Protein AF-A0A4R4RK37-F1 (afdb_monomer)

Sequence (108 aa):
MGAGCVVGCRAAVGRGPGGAGGASVVEVAVRAGVSRQSVHTWIGWYLSEGIAGLADRSHRPKECPHQVTSVVEIAVAEMRREHPRWVRSGARRRRHPRRAPHHHTGRA

Radius of gyration: 22.1 Å; Cα contacts (8 Å, |Δi|>4): 27; chains: 1; bounding box: 46×34×63 Å

Foldseek 3Di:
DYDDDPPDPPPPDDDDPDDPDDDDLVRVCVVVVHDSVVSVQQVVQCVVPNPVSVDDDDPDDPDDPPDDDPVVVVVVVVVCVVPVVVCVPDVDDPDDPDPDDPPPPPDD

Organism: NCBI:txid2530374

Mean predicted aligned error: 13.94 Å

Nearest PDB structures (foldseek):
  8ea4-assembly1_W  TM=5.697E-01  e=1.894E-01  Scytonema hofmannii
  8rkv-assembly1_R  TM=6.398E-01  e=3.519E-01  Scytonema hofmannii
  8ea4-assembly1_X  TM=5.717E-01  e=2.494E-01  Scytonema hofmannii

InterPro domains:
  IPR009057 Homedomain-like superfamily [SSF46689] (21-92)
  IPR055247 Insertion element IS150 protein InsJ-like, helix-turn-helix domain [PF13518] (21-62)

Secondary structure (DSSP, 8-state):
----------------S--SS---HHHHHHHHTS-HHHHHHHHHHHHHHGGGGGS----S-S--TTPPPHHHHHHHHHHHHH-HHHHHHH----PPPPPPP-------

pLDDT: mean 73.48, std 21.42, range [26.47, 96.69]

Solvent-accessible surface area (backbone atoms only — not comparable to full-atom values): 7457 Å² total; per-residue (Å²): 142,78,91,78,80,94,71,76,85,78,69,84,73,81,87,76,88,86,84,80,100,69,82,51,66,62,58,51,13,61,76,69,74,47,53,57,68,54,50,54,50,50,50,55,29,33,76,74,52,36,76,68,45,71,52,95,70,81,87,65,75,93,74,58,99,83,62,74,55,69,70,56,52,49,54,54,50,51,55,48,66,80,36,58,66,58,50,75,76,67,60,73,79,82,76,74,76,78,77,74,82,81,77,78,78,76,87,126

Structure (mmCIF, N/CA/C/O backbone):
data_AF-A0A4R4RK37-F1
#
_entry.id   AF-A0A4R4RK37-F1
#
loop_
_atom_site.group_PDB
_atom_site.id
_atom_site.type_symbol
_atom_site.label_atom_id
_atom_site.label_alt_id
_atom_site.label_comp_id
_atom_site.label_asym_id
_atom_site.label_entity_id
_atom_site.label_seq_id
_atom_site.pdbx_PDB_ins_code
_atom_site.Cartn_x
_atom_site.Cartn_y
_atom_site.Cartn_z
_atom_site.occupancy
_atom_site.B_iso_or_equiv
_atom_site.auth_seq_id
_atom_site.auth_comp_id
_atom_site.auth_asym_id
_atom_site.auth_atom_id
_atom_site.pdbx_PDB_model_num
ATOM 1 N N . MET A 1 1 ? -7.365 -20.732 -1.930 1.00 32.75 1 MET A N 1
ATOM 2 C CA . MET A 1 1 ? -7.575 -20.633 -3.391 1.00 32.75 1 MET A CA 1
ATOM 3 C C . MET A 1 1 ? -7.187 -19.216 -3.791 1.00 32.75 1 MET A C 1
ATOM 5 O O . MET A 1 1 ? -7.880 -18.306 -3.386 1.00 32.75 1 MET A O 1
ATOM 9 N N . GLY A 1 2 ? -6.081 -18.882 -4.435 1.00 33.09 2 GLY A N 1
ATOM 10 C CA . GLY A 1 2 ? -4.940 -19.595 -4.992 1.00 33.09 2 GLY A CA 1
ATOM 11 C C . GLY A 1 2 ? -4.174 -18.555 -5.829 1.00 33.09 2 GLY A C 1
ATOM 12 O O . GLY A 1 2 ? -4.817 -17.825 -6.569 1.00 33.09 2 GLY A O 1
ATOM 13 N N . ALA A 1 3 ? -2.842 -18.518 -5.690 1.00 33.44 3 ALA A N 1
ATOM 14 C CA . ALA A 1 3 ? -1.855 -17.834 -6.545 1.00 33.44 3 ALA A CA 1
ATOM 15 C C . ALA A 1 3 ? -1.907 -16.278 -6.635 1.00 33.44 3 ALA A C 1
ATOM 17 O O . ALA A 1 3 ? -2.952 -15.657 -6.592 1.00 33.44 3 ALA A O 1
ATOM 18 N N . GLY A 1 4 ? -0.795 -15.551 -6.753 1.00 26.47 4 GLY A N 1
ATOM 19 C CA . GLY A 1 4 ? 0.503 -15.988 -7.236 1.00 26.47 4 GLY A CA 1
ATOM 20 C C . GLY A 1 4 ? 1.661 -15.103 -6.785 1.00 26.47 4 GLY A C 1
ATOM 21 O O . GLY A 1 4 ? 1.545 -13.900 -6.556 1.00 26.47 4 GLY A O 1
ATOM 22 N N . CYS A 1 5 ? 2.794 -15.789 -6.671 1.00 31.52 5 CYS A N 1
ATOM 23 C CA . CYS A 1 5 ? 4.147 -15.273 -6.701 1.00 31.52 5 CYS A CA 1
ATOM 24 C C . CYS A 1 5 ? 4.296 -14.055 -7.624 1.00 31.52 5 CYS A C 1
ATOM 26 O O . CYS A 1 5 ? 4.110 -14.169 -8.832 1.00 31.52 5 CYS A O 1
ATOM 28 N N . VAL A 1 6 ? 4.786 -12.936 -7.092 1.00 40.59 6 VAL A N 1
ATOM 29 C CA . VAL A 1 6 ? 5.472 -11.904 -7.892 1.00 40.59 6 VAL A CA 1
ATOM 30 C C . VAL A 1 6 ? 6.955 -12.275 -8.002 1.00 40.59 6 VAL A C 1
ATOM 32 O O . VAL A 1 6 ? 7.853 -11.518 -7.652 1.00 40.59 6 VAL A O 1
ATOM 35 N N . VAL A 1 7 ? 7.222 -13.499 -8.457 1.00 41.59 7 VAL A N 1
ATOM 36 C CA . VAL A 1 7 ? 8.545 -13.905 -8.932 1.00 41.59 7 VAL A CA 1
ATOM 37 C C . VAL A 1 7 ? 8.424 -14.093 -10.434 1.00 41.59 7 VAL A C 1
ATOM 39 O O . VAL A 1 7 ? 7.827 -15.049 -10.909 1.00 41.59 7 VAL A O 1
ATOM 42 N N . GLY A 1 8 ? 9.010 -13.151 -11.170 1.00 37.06 8 GLY A N 1
ATOM 43 C CA . GLY A 1 8 ? 9.566 -13.429 -12.487 1.00 37.06 8 GLY A CA 1
ATOM 44 C C . GLY A 1 8 ? 8.584 -13.561 -13.647 1.00 37.06 8 GLY A C 1
ATOM 45 O O . GLY A 1 8 ? 8.584 -14.581 -14.322 1.00 37.06 8 GLY A O 1
ATOM 46 N N . CYS A 1 9 ? 7.908 -12.476 -14.027 1.00 34.56 9 CYS A N 1
ATOM 47 C CA . CYS A 1 9 ? 7.712 -12.245 -15.459 1.00 34.56 9 CYS A CA 1
ATOM 48 C C . CYS A 1 9 ? 9.013 -11.661 -16.019 1.00 34.56 9 CYS A C 1
ATOM 50 O O . CYS A 1 9 ? 9.186 -10.447 -16.118 1.00 34.56 9 CYS A O 1
ATOM 52 N N . ARG A 1 10 ? 9.966 -12.538 -16.364 1.00 39.72 10 ARG A N 1
ATOM 53 C CA . ARG A 1 10 ? 11.005 -12.202 -17.343 1.00 39.72 10 ARG A CA 1
ATOM 54 C C . ARG A 1 10 ? 10.288 -12.013 -18.681 1.00 39.72 10 ARG A C 1
ATOM 56 O O . ARG A 1 10 ? 10.220 -12.930 -19.490 1.00 39.72 10 ARG A O 1
ATOM 63 N N . ALA A 1 11 ? 9.715 -10.832 -18.899 1.00 38.59 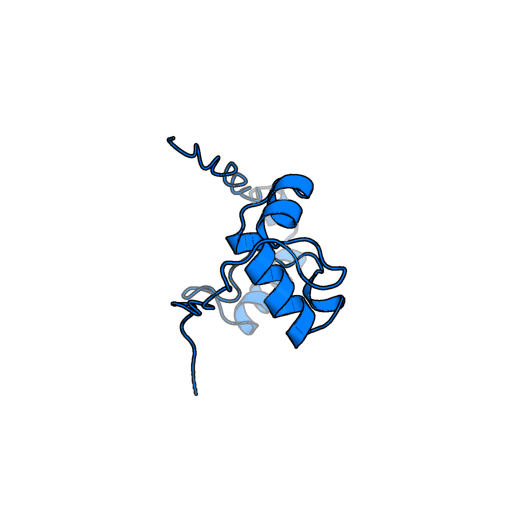11 ALA A N 1
ATOM 64 C CA . ALA A 1 11 ? 9.380 -10.414 -20.245 1.00 38.59 11 ALA A CA 1
ATOM 65 C C . ALA A 1 11 ? 10.706 -10.374 -21.010 1.00 38.59 11 ALA A C 1
ATOM 67 O O . ALA A 1 11 ? 11.627 -9.639 -20.647 1.00 38.59 11 ALA A O 1
ATOM 68 N N . ALA A 1 12 ? 10.838 -11.232 -22.014 1.00 38.06 12 ALA A N 1
ATOM 69 C CA . ALA A 1 12 ? 11.872 -11.105 -23.019 1.00 38.06 12 ALA A CA 1
ATOM 70 C C . ALA A 1 12 ? 11.567 -9.822 -23.802 1.00 38.06 12 ALA A C 1
ATOM 72 O O . ALA A 1 12 ? 10.810 -9.830 -24.767 1.00 38.06 12 ALA A O 1
ATOM 73 N N . VAL A 1 13 ? 12.070 -8.687 -23.321 1.00 48.12 13 VAL A N 1
ATOM 74 C CA . VAL A 1 13 ? 11.882 -7.406 -24.000 1.00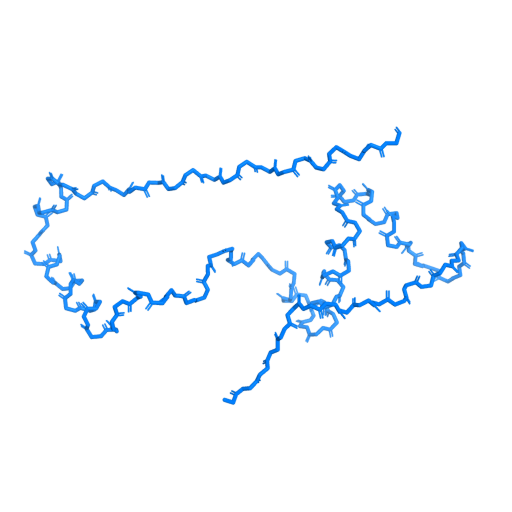 48.12 13 VAL A CA 1
ATOM 75 C C . VAL A 1 13 ? 12.910 -7.357 -25.114 1.00 48.12 13 VAL A C 1
ATOM 77 O O . VAL A 1 13 ? 14.117 -7.366 -24.861 1.00 48.12 13 VAL A O 1
ATOM 80 N N . GLY A 1 14 ? 12.397 -7.386 -26.342 1.00 38.31 14 GLY A N 1
ATOM 81 C CA . GLY A 1 14 ? 13.166 -7.401 -27.573 1.00 38.31 14 GLY A CA 1
ATOM 82 C C . GLY A 1 14 ? 14.264 -6.344 -27.589 1.00 38.31 14 GLY A C 1
ATOM 83 O O . GLY A 1 14 ? 14.060 -5.173 -27.268 1.00 38.31 14 GLY A O 1
ATOM 84 N N . ARG A 1 15 ? 15.453 -6.799 -27.971 1.00 48.00 15 ARG A N 1
ATOM 85 C CA . ARG A 1 15 ? 16.583 -5.968 -28.368 1.00 48.00 15 ARG A CA 1
ATOM 86 C C . ARG A 1 15 ? 16.317 -5.484 -29.794 1.00 48.00 15 ARG A C 1
ATOM 88 O O . ARG A 1 15 ? 16.200 -6.315 -30.686 1.00 48.00 15 ARG A O 1
ATOM 95 N N . GLY A 1 16 ? 16.279 -4.174 -30.011 1.00 41.62 16 GLY A N 1
ATOM 96 C CA . GLY A 1 16 ? 16.296 -3.603 -31.358 1.00 41.62 16 GLY A CA 1
ATOM 97 C C . GLY A 1 16 ? 16.161 -2.078 -31.350 1.00 41.62 16 GLY A C 1
ATOM 98 O O . GLY A 1 16 ? 15.213 -1.577 -30.746 1.00 41.62 16 GLY A O 1
ATOM 99 N N . PRO A 1 17 ? 17.085 -1.329 -31.977 1.00 53.72 17 PRO A N 1
ATOM 100 C CA . PRO A 1 17 ? 16.888 0.084 -32.251 1.00 53.72 17 PRO A CA 1
ATOM 101 C C . PRO A 1 17 ? 16.014 0.236 -33.507 1.00 53.72 17 PRO A C 1
ATOM 103 O O . PRO A 1 17 ? 16.371 -0.263 -34.569 1.00 53.72 17 PRO A O 1
ATOM 106 N N . GLY A 1 18 ? 14.892 0.947 -33.382 1.00 56.38 18 GLY A N 1
ATOM 107 C CA . GLY A 1 18 ? 14.129 1.488 -34.513 1.00 56.38 18 GLY A CA 1
ATOM 108 C C . GLY A 1 18 ? 13.062 0.570 -35.121 1.00 56.38 18 GLY A C 1
ATOM 109 O O . GLY A 1 18 ? 13.365 -0.446 -35.736 1.00 56.38 18 GLY A O 1
ATOM 110 N N . GLY A 1 19 ? 11.798 0.995 -35.021 1.00 49.81 19 GLY A N 1
ATOM 111 C CA . GLY A 1 19 ? 10.685 0.429 -35.788 1.00 49.81 19 GLY A CA 1
ATOM 112 C C . GLY A 1 19 ? 9.315 0.874 -35.271 1.00 49.81 19 GLY A C 1
ATOM 113 O O . GLY A 1 19 ? 8.850 0.353 -34.267 1.00 49.81 19 GLY A O 1
ATOM 114 N N . ALA A 1 20 ? 8.688 1.814 -35.991 1.00 46.22 20 ALA A N 1
ATOM 115 C CA . ALA A 1 20 ? 7.313 2.319 -35.842 1.00 46.22 20 ALA A CA 1
ATOM 116 C C . ALA A 1 20 ? 6.978 3.118 -34.558 1.00 46.22 20 ALA A C 1
ATOM 118 O O . ALA A 1 20 ? 6.411 2.602 -33.602 1.00 46.22 20 ALA A O 1
ATOM 119 N N . GLY A 1 21 ? 7.270 4.426 -34.576 1.00 56.25 21 GLY A N 1
ATOM 120 C CA . GLY A 1 21 ? 6.540 5.474 -33.832 1.00 56.25 21 GLY A CA 1
ATOM 121 C C . GLY A 1 21 ? 6.589 5.487 -32.296 1.00 56.25 21 GLY A C 1
ATOM 122 O O . GLY A 1 21 ? 6.105 6.445 -31.697 1.00 56.25 21 GLY A O 1
ATOM 123 N N . GLY A 1 22 ? 7.158 4.471 -31.648 1.00 69.00 22 GLY A N 1
ATOM 124 C CA . GLY A 1 22 ? 7.243 4.360 -30.190 1.00 69.00 22 GLY A CA 1
ATOM 125 C C . GLY A 1 22 ? 8.637 4.656 -29.637 1.00 69.00 22 GLY A C 1
ATOM 126 O O . GLY A 1 22 ? 9.644 4.297 -30.243 1.00 69.00 22 GLY A O 1
ATOM 127 N N . ALA A 1 23 ? 8.697 5.276 -28.454 1.00 81.62 23 ALA A N 1
ATOM 128 C CA . ALA A 1 23 ? 9.930 5.376 -27.674 1.00 81.62 23 ALA A CA 1
ATOM 129 C C . ALA A 1 23 ? 10.255 4.023 -27.020 1.00 81.62 23 ALA A C 1
ATOM 131 O O . ALA A 1 23 ? 9.363 3.323 -26.533 1.00 81.62 23 ALA A O 1
ATOM 132 N N . SER A 1 24 ? 11.535 3.665 -26.966 1.00 89.69 24 SER A N 1
ATOM 133 C CA . SER A 1 24 ? 11.982 2.465 -26.260 1.00 89.69 24 SER A CA 1
ATOM 134 C C . SER A 1 24 ? 11.757 2.593 -24.749 1.00 89.69 24 SER A C 1
ATOM 136 O O . SER A 1 24 ? 11.792 3.684 -24.174 1.00 89.69 24 SER A O 1
ATOM 138 N N . VAL A 1 25 ? 11.601 1.459 -24.057 1.00 87.25 25 VAL A N 1
ATOM 139 C CA . VAL A 1 25 ? 11.451 1.433 -22.587 1.00 87.25 25 VAL A CA 1
ATOM 140 C C . VAL A 1 25 ? 12.631 2.109 -21.878 1.00 87.25 25 VAL A C 1
ATOM 142 O O . VAL A 1 25 ? 12.460 2.701 -20.814 1.00 87.25 25 VAL A O 1
ATOM 145 N N . VAL A 1 26 ? 13.828 2.047 -22.470 1.00 89.12 26 VAL A N 1
ATOM 146 C CA . VAL A 1 26 ? 15.031 2.693 -21.933 1.00 89.12 26 VAL A CA 1
ATOM 147 C C . VAL A 1 26 ? 14.913 4.213 -22.014 1.00 89.12 26 VAL A C 1
ATOM 149 O O . VAL A 1 26 ? 15.128 4.887 -21.012 1.00 89.12 26 VAL A O 1
ATOM 152 N N . GLU A 1 27 ? 14.521 4.753 -23.168 1.00 88.75 27 GLU A N 1
ATOM 153 C CA . GLU A 1 27 ? 14.332 6.197 -23.351 1.00 88.75 27 GLU A CA 1
ATOM 154 C C . GLU A 1 27 ? 13.223 6.737 -22.447 1.00 88.75 27 GLU A C 1
ATOM 156 O O . GLU A 1 27 ? 13.376 7.799 -21.846 1.00 88.75 27 GLU A O 1
ATOM 161 N N . VAL A 1 28 ? 12.126 5.989 -22.299 1.00 90.62 28 VAL A N 1
ATOM 162 C CA . VAL A 1 28 ? 11.030 6.347 -21.388 1.00 90.62 28 VAL A CA 1
ATOM 163 C C . VAL A 1 28 ? 11.506 6.354 -19.935 1.00 90.62 28 VAL A C 1
ATOM 165 O O . VAL A 1 28 ? 11.217 7.302 -19.209 1.00 90.62 28 VAL A O 1
ATOM 168 N N . ALA A 1 29 ? 12.275 5.345 -19.515 1.00 89.62 29 ALA A N 1
ATOM 169 C CA . ALA A 1 29 ? 12.827 5.269 -18.164 1.00 89.62 29 ALA A CA 1
ATOM 170 C C . ALA A 1 29 ? 13.755 6.455 -17.853 1.00 89.62 29 ALA A C 1
ATOM 172 O O . ALA A 1 29 ? 13.611 7.085 -16.806 1.00 89.62 29 ALA A O 1
ATOM 173 N N . VAL A 1 30 ? 14.650 6.802 -18.787 1.00 90.25 30 VAL A N 1
ATOM 174 C CA . VAL A 1 30 ? 15.559 7.953 -18.656 1.00 90.25 30 VAL A CA 1
ATOM 175 C C . VAL A 1 30 ? 14.776 9.261 -18.572 1.00 90.25 30 VAL A C 1
ATOM 177 O O . VAL A 1 30 ? 14.989 10.037 -17.644 1.00 90.25 30 VAL A O 1
ATOM 180 N N . ARG A 1 31 ? 13.827 9.491 -19.488 1.00 90.38 31 ARG A N 1
ATOM 181 C CA . ARG A 1 31 ? 13.001 10.711 -19.508 1.00 90.38 31 ARG A CA 1
ATOM 182 C C . ARG A 1 31 ? 12.161 10.881 -18.244 1.00 90.38 31 ARG A C 1
ATOM 184 O O . ARG A 1 31 ? 11.960 12.005 -17.801 1.00 90.38 31 ARG A O 1
ATOM 191 N N . ALA A 1 32 ? 11.663 9.783 -17.682 1.00 86.69 32 ALA A N 1
ATOM 192 C CA . ALA A 1 32 ? 10.856 9.796 -16.466 1.00 86.69 32 ALA A CA 1
ATOM 193 C C . ALA A 1 32 ? 11.691 9.746 -15.169 1.00 86.69 32 ALA A C 1
ATOM 195 O O . ALA A 1 32 ? 11.122 9.867 -14.088 1.00 86.69 32 ALA A O 1
ATOM 196 N N . GLY A 1 33 ? 13.015 9.560 -15.247 1.00 91.12 33 GLY A N 1
ATOM 197 C CA . GLY A 1 33 ? 13.888 9.466 -14.071 1.00 91.12 33 GLY A CA 1
ATOM 198 C C . GLY A 1 33 ? 13.648 8.218 -13.212 1.00 91.12 33 GLY A C 1
ATOM 199 O O . GLY A 1 33 ? 13.886 8.240 -12.005 1.00 91.12 33 GLY A O 1
ATOM 200 N N . VAL A 1 34 ? 13.155 7.129 -13.809 1.00 89.94 34 VAL A N 1
ATOM 201 C CA . VAL A 1 34 ? 12.811 5.881 -13.108 1.00 89.94 34 VAL A CA 1
ATOM 202 C C . VAL A 1 34 ? 13.605 4.697 -13.645 1.00 89.94 34 VAL A C 1
ATOM 204 O O . VAL A 1 34 ? 14.211 4.740 -14.712 1.00 89.94 34 VAL A O 1
ATOM 207 N N . SER A 1 35 ? 13.589 3.587 -12.908 1.00 89.81 35 SER A N 1
ATOM 208 C CA . SER A 1 35 ? 14.200 2.348 -13.386 1.00 89.81 35 SER A CA 1
ATOM 209 C C . SER A 1 35 ? 13.400 1.744 -14.550 1.00 89.81 35 SER A C 1
ATOM 211 O O . SER A 1 35 ? 12.174 1.861 -14.614 1.00 89.81 35 SER A O 1
ATOM 213 N N . ARG A 1 36 ? 14.070 0.988 -15.431 1.00 88.12 36 ARG A N 1
ATOM 214 C CA . ARG A 1 36 ? 13.400 0.206 -16.493 1.00 88.12 36 ARG A CA 1
ATOM 215 C C . ARG A 1 36 ? 12.346 -0.761 -15.931 1.00 88.12 36 ARG A C 1
ATOM 217 O O . ARG A 1 36 ? 11.303 -0.961 -16.544 1.00 88.12 36 ARG A O 1
ATOM 224 N N . GLN A 1 37 ? 12.592 -1.332 -14.748 1.00 89.50 37 GLN A N 1
ATOM 225 C CA . GLN A 1 37 ? 11.652 -2.231 -14.064 1.00 89.50 37 GLN A CA 1
ATOM 226 C C . GLN A 1 37 ? 10.353 -1.515 -13.667 1.00 89.50 37 GLN A C 1
ATOM 228 O O . GLN A 1 37 ? 9.273 -2.098 -13.779 1.00 89.50 37 GLN A O 1
ATOM 233 N N . SER A 1 38 ? 10.440 -0.246 -13.259 1.00 90.75 38 SER A N 1
ATOM 234 C CA . SER A 1 38 ? 9.272 0.591 -12.963 1.00 90.75 38 SER A CA 1
ATOM 235 C C . SER A 1 38 ? 8.414 0.797 -14.211 1.00 90.75 38 SER A C 1
ATOM 237 O O . SER A 1 38 ? 7.206 0.591 -14.156 1.00 90.75 38 SER A O 1
ATOM 239 N N . VAL A 1 39 ? 9.039 1.101 -15.356 1.00 91.94 39 VAL A N 1
ATOM 240 C CA . VAL A 1 39 ? 8.317 1.286 -16.627 1.00 91.94 39 VAL A CA 1
ATOM 241 C C . VAL A 1 39 ? 7.616 -0.002 -17.063 1.00 91.94 39 VAL A C 1
ATOM 243 O O . VAL A 1 39 ? 6.448 0.039 -17.434 1.00 91.94 39 VAL A O 1
ATOM 246 N N . HIS A 1 40 ? 8.269 -1.162 -16.951 1.00 93.31 40 HIS A N 1
ATOM 247 C CA . HIS A 1 40 ? 7.616 -2.447 -17.230 1.00 93.31 40 HIS A CA 1
ATOM 248 C C . HIS A 1 40 ? 6.414 -2.720 -16.327 1.00 93.31 40 HIS A C 1
ATOM 250 O O . HIS A 1 40 ? 5.401 -3.238 -16.790 1.00 93.31 40 HIS A O 1
ATOM 256 N N . THR A 1 41 ? 6.519 -2.349 -15.053 1.00 92.19 41 THR A N 1
ATOM 257 C CA . THR A 1 41 ? 5.427 -2.498 -14.089 1.00 92.19 41 THR A CA 1
ATOM 258 C C . THR A 1 41 ? 4.236 -1.619 -14.479 1.00 92.19 41 THR A C 1
ATOM 260 O O . THR A 1 41 ? 3.109 -2.103 -14.525 1.00 92.19 41 THR A O 1
ATOM 263 N N . TRP A 1 42 ? 4.488 -0.358 -14.844 1.00 93.25 42 TRP A N 1
ATOM 264 C CA . TRP A 1 42 ? 3.457 0.565 -15.324 1.00 93.25 42 TRP A CA 1
ATOM 265 C C . TRP A 1 42 ? 2.803 0.103 -16.624 1.00 93.25 42 TRP A C 1
ATOM 267 O O . TRP A 1 42 ? 1.585 0.183 -16.735 1.00 93.25 42 TRP A O 1
ATOM 277 N N . ILE A 1 43 ? 3.578 -0.421 -17.582 1.00 93.75 43 ILE A N 1
ATOM 278 C CA . ILE A 1 43 ? 3.033 -0.999 -18.820 1.00 93.75 43 ILE A CA 1
ATOM 279 C C . ILE A 1 43 ? 2.106 -2.170 -18.488 1.00 93.75 43 ILE A C 1
ATOM 281 O O . ILE A 1 43 ? 0.997 -2.226 -19.009 1.00 93.75 43 ILE A O 1
ATOM 285 N N . GLY A 1 44 ? 2.524 -3.073 -17.596 1.00 94.12 44 GLY A N 1
ATOM 286 C CA . GLY A 1 44 ? 1.687 -4.190 -17.158 1.00 94.12 44 GLY A CA 1
ATOM 287 C C . GLY A 1 44 ? 0.348 -3.722 -16.584 1.00 94.12 44 GLY A C 1
ATOM 288 O O . GLY A 1 44 ? -0.695 -4.218 -16.996 1.00 94.12 44 GLY A O 1
ATOM 289 N N . TRP A 1 45 ? 0.373 -2.723 -15.699 1.00 94.19 45 TRP A N 1
ATOM 290 C CA . TRP A 1 45 ? -0.838 -2.147 -15.105 1.00 94.19 45 TRP A CA 1
ATOM 291 C C . TRP A 1 45 ? -1.711 -1.404 -16.109 1.00 94.19 45 TRP A C 1
ATOM 293 O O . TRP A 1 45 ? -2.931 -1.512 -16.054 1.00 94.19 45 TRP A O 1
ATOM 303 N N . TYR A 1 46 ? -1.104 -0.662 -17.031 1.00 93.25 46 TYR A N 1
ATOM 304 C CA . TYR A 1 46 ? -1.839 0.042 -18.071 1.00 93.25 46 TYR A CA 1
ATOM 305 C C . TYR A 1 46 ? -2.556 -0.932 -19.007 1.00 93.25 46 TYR A C 1
ATOM 307 O O . TYR A 1 46 ? -3.714 -0.721 -19.349 1.00 93.25 46 TYR A O 1
ATOM 315 N N . LEU A 1 47 ? -1.899 -2.028 -19.389 1.00 94.81 47 LEU A N 1
ATOM 316 C CA . LEU A 1 47 ? -2.516 -3.043 -20.239 1.00 94.81 47 LEU A CA 1
ATOM 317 C C . LEU A 1 47 ? -3.634 -3.812 -19.521 1.00 94.81 47 LEU A C 1
ATOM 319 O O . LEU A 1 47 ? -4.574 -4.244 -20.181 1.00 94.81 47 LEU A O 1
ATOM 323 N N . SER A 1 48 ? -3.558 -3.983 -18.196 1.00 95.00 48 SER A N 1
ATOM 324 C CA . SER A 1 48 ? -4.577 -4.713 -17.430 1.00 95.00 48 SER A CA 1
ATOM 325 C C . SER A 1 48 ? -5.745 -3.850 -16.948 1.00 95.00 48 SER A C 1
ATOM 327 O O . SER A 1 48 ? -6.881 -4.308 -16.933 1.00 95.00 48 SER A O 1
ATOM 329 N N . GLU A 1 49 ? -5.475 -2.622 -16.508 1.00 93.69 49 GLU A N 1
ATOM 330 C CA . GLU A 1 49 ? -6.425 -1.750 -15.797 1.00 93.69 49 GLU A CA 1
ATOM 331 C C . GLU A 1 49 ? -6.634 -0.403 -16.520 1.00 93.69 49 GLU A C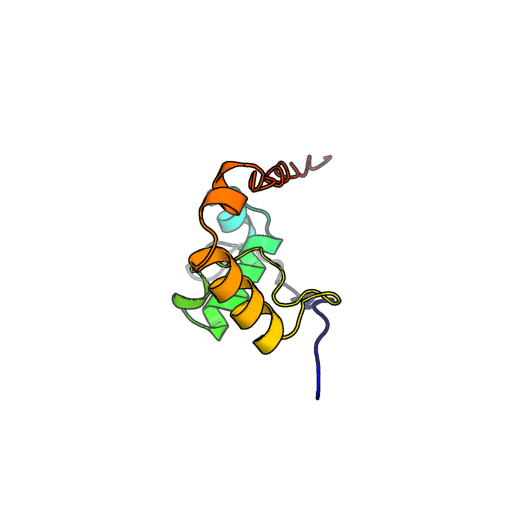 1
ATOM 333 O O . GLU A 1 49 ? -7.382 0.458 -16.053 1.00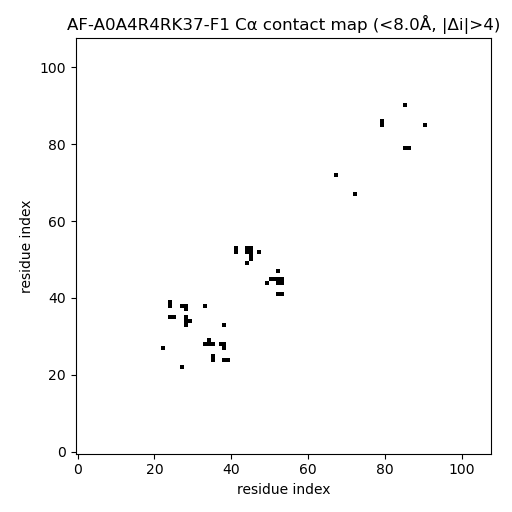 93.69 49 GLU A O 1
ATOM 338 N N . GLY A 1 50 ? -5.961 -0.179 -17.652 1.00 93.69 50 GLY A N 1
ATOM 339 C CA . GLY A 1 50 ? -5.983 1.094 -18.364 1.00 93.69 50 GLY A CA 1
ATOM 340 C C . GLY A 1 50 ? -5.333 2.222 -17.562 1.00 93.69 50 GLY A C 1
ATOM 341 O O . GLY A 1 50 ? -4.414 2.026 -16.765 1.00 93.69 50 GLY A O 1
ATOM 342 N N . ILE A 1 51 ? -5.841 3.441 -17.751 1.00 92.62 51 ILE A N 1
ATOM 343 C CA . ILE A 1 51 ? -5.353 4.635 -17.042 1.00 92.62 51 ILE A CA 1
ATOM 344 C C . ILE A 1 51 ? -5.520 4.493 -15.518 1.00 92.62 51 ILE A C 1
ATOM 346 O O . ILE A 1 51 ? -4.680 4.987 -14.768 1.00 92.62 51 ILE A O 1
ATOM 350 N N . ALA A 1 52 ? -6.542 3.767 -15.046 1.00 90.75 52 ALA A N 1
ATOM 351 C CA . ALA A 1 52 ? -6.763 3.537 -13.617 1.00 90.75 52 ALA A CA 1
ATOM 352 C C . ALA A 1 52 ? -5.594 2.787 -12.953 1.00 90.75 52 ALA A C 1
ATOM 354 O O . ALA A 1 52 ? -5.267 3.055 -11.797 1.00 90.75 52 ALA A O 1
ATOM 355 N N . GLY A 1 53 ? -4.898 1.927 -13.703 1.00 88.75 53 GLY A N 1
ATOM 356 C CA . GLY A 1 53 ? -3.731 1.194 -13.216 1.00 88.75 53 GLY A CA 1
ATOM 357 C C . GLY A 1 53 ? -2.537 2.083 -12.847 1.00 88.75 53 GLY A C 1
ATOM 358 O O . GLY A 1 53 ? -1.685 1.649 -12.071 1.00 88.75 53 GLY A O 1
ATOM 359 N N . LEU A 1 54 ? -2.481 3.316 -13.361 1.00 90.12 54 LEU A N 1
ATOM 360 C CA . LEU A 1 54 ? -1.411 4.291 -13.112 1.00 90.12 54 LEU A CA 1
ATOM 361 C C . LEU A 1 54 ? -1.696 5.230 -11.930 1.00 90.12 54 LEU A C 1
ATOM 363 O O . LEU A 1 54 ? -0.843 6.050 -11.594 1.00 90.12 54 LEU A O 1
ATOM 367 N N . ALA A 1 55 ? -2.872 5.136 -11.303 1.00 90.44 55 ALA A N 1
ATOM 368 C CA . ALA A 1 55 ? -3.188 5.926 -10.118 1.00 90.44 55 ALA A CA 1
ATOM 369 C C . ALA A 1 55 ? -2.239 5.600 -8.949 1.00 90.44 55 ALA A C 1
ATOM 371 O O . ALA A 1 55 ? -1.721 4.484 -8.849 1.00 90.44 55 ALA A O 1
ATOM 372 N N . ASP A 1 56 ? -2.030 6.568 -8.047 1.00 86.12 56 ASP A N 1
ATOM 373 C CA . ASP A 1 56 ? -1.206 6.362 -6.851 1.00 86.12 56 ASP A CA 1
ATOM 374 C C . ASP A 1 56 ? -1.779 5.224 -5.998 1.00 86.12 56 ASP A C 1
ATOM 376 O O . ASP A 1 56 ? -2.958 5.217 -5.631 1.00 86.12 56 ASP A O 1
ATOM 380 N N . ARG A 1 57 ? -0.934 4.237 -5.697 1.00 81.38 57 ARG A N 1
ATOM 381 C CA . ARG A 1 57 ? -1.321 3.045 -4.942 1.00 81.38 57 ARG A CA 1
ATOM 382 C C . ARG A 1 57 ? -0.754 3.140 -3.543 1.00 81.38 57 ARG A C 1
ATOM 384 O O . ARG A 1 57 ? 0.392 3.530 -3.329 1.00 81.38 57 ARG A O 1
ATOM 391 N N . SER A 1 58 ? -1.532 2.683 -2.568 1.00 79.56 58 SER A N 1
ATOM 392 C CA . SER A 1 58 ? -1.014 2.580 -1.212 1.00 79.56 58 SER A CA 1
ATOM 393 C C . SER A 1 58 ? 0.163 1.603 -1.166 1.00 79.56 58 SER A C 1
ATOM 395 O O . SER A 1 58 ? 0.023 0.426 -1.484 1.00 79.56 58 SER A O 1
ATOM 397 N N . HIS A 1 59 ? 1.311 2.079 -0.688 1.00 77.62 59 HIS A N 1
ATOM 398 C CA . HIS A 1 59 ? 2.454 1.231 -0.340 1.00 77.62 59 HIS A CA 1
ATOM 399 C C . HIS A 1 59 ? 2.234 0.429 0.954 1.00 77.62 59 HIS A C 1
ATOM 401 O O . HIS A 1 59 ? 3.114 -0.319 1.383 1.00 77.62 59 HIS A O 1
ATOM 407 N N . ARG A 1 60 ? 1.088 0.610 1.624 1.00 77.31 60 ARG A N 1
ATOM 408 C CA . ARG A 1 60 ? 0.764 -0.117 2.848 1.00 77.31 60 ARG A CA 1
ATOM 409 C C . ARG A 1 60 ? 0.505 -1.596 2.515 1.00 77.31 60 ARG A C 1
ATOM 411 O O . ARG A 1 60 ? -0.210 -1.872 1.553 1.00 77.31 60 ARG A O 1
ATOM 418 N N . PRO A 1 61 ? 1.021 -2.543 3.321 1.00 81.69 61 PRO A N 1
ATOM 419 C CA . PRO A 1 61 ? 0.639 -3.947 3.212 1.00 81.69 61 PRO A CA 1
ATOM 420 C C . PRO A 1 61 ? -0.883 -4.102 3.259 1.00 81.69 61 PRO A C 1
ATOM 422 O O . PRO A 1 61 ? -1.539 -3.448 4.075 1.00 81.69 61 PRO A O 1
ATOM 425 N N . LYS A 1 62 ? -1.430 -4.959 2.389 1.00 81.88 62 LYS A N 1
ATOM 426 C CA . LYS A 1 62 ? -2.874 -5.237 2.351 1.00 81.88 62 LYS A CA 1
ATOM 427 C C . LYS A 1 62 ? -3.352 -5.910 3.637 1.00 81.88 62 LYS A C 1
ATOM 429 O O . LYS A 1 62 ? -4.434 -5.597 4.112 1.00 81.88 62 LYS A O 1
ATOM 434 N N . GLU A 1 63 ? -2.522 -6.780 4.206 1.00 80.56 63 GLU A N 1
ATOM 435 C CA . GLU A 1 63 ? -2.836 -7.561 5.400 1.00 80.56 63 GLU A CA 1
ATOM 436 C C . GLU A 1 63 ? -1.612 -7.639 6.319 1.00 80.56 63 GLU A C 1
ATOM 438 O O . GLU A 1 63 ? -0.465 -7.643 5.859 1.00 80.56 63 GLU A O 1
ATOM 443 N N . CYS A 1 64 ? -1.860 -7.700 7.627 1.00 83.19 64 CYS A N 1
ATOM 444 C CA . CYS A 1 64 ? -0.843 -7.941 8.645 1.00 83.19 64 CYS A CA 1
ATOM 445 C C . CYS A 1 64 ? -1.213 -9.225 9.408 1.00 83.19 64 CYS A C 1
ATOM 447 O O . CYS A 1 64 ? -2.334 -9.296 9.906 1.00 83.19 64 CYS A O 1
ATOM 449 N N . PRO A 1 65 ? -0.298 -10.197 9.597 1.00 88.44 65 PRO A N 1
ATOM 450 C CA . PRO A 1 65 ? -0.614 -11.466 10.274 1.00 88.44 65 PRO A CA 1
ATOM 451 C C . PRO A 1 65 ? -1.172 -11.321 11.696 1.00 88.44 65 PRO A C 1
ATOM 453 O O . PRO A 1 65 ? -1.901 -12.180 12.172 1.00 88.44 65 PRO A O 1
ATOM 456 N N . HIS A 1 66 ? -0.833 -10.223 12.370 1.00 87.75 66 HIS A N 1
ATOM 457 C CA . HIS A 1 66 ? -1.272 -9.915 13.733 1.00 87.75 66 HIS A CA 1
ATOM 458 C C . HIS A 1 66 ? -2.363 -8.836 13.762 1.00 87.75 66 HIS A C 1
ATOM 460 O O . HIS A 1 66 ? -2.529 -8.149 14.770 1.00 87.75 66 HIS A O 1
ATOM 466 N N . GLN A 1 67 ? -3.049 -8.603 12.639 1.00 88.38 67 GLN A N 1
ATOM 467 C CA . GLN A 1 67 ? -4.179 -7.688 12.619 1.00 88.38 67 GLN A CA 1
ATOM 468 C C . GLN A 1 67 ? -5.318 -8.279 13.453 1.00 88.38 67 GLN A C 1
ATOM 470 O O . GLN A 1 67 ? -5.664 -9.450 13.322 1.00 88.38 67 GLN A O 1
ATOM 475 N N . VAL A 1 68 ? -5.871 -7.462 14.345 1.00 91.50 68 VAL A N 1
ATOM 476 C CA . VAL A 1 68 ? -7.028 -7.839 15.159 1.00 91.50 68 VAL A CA 1
ATOM 477 C C . VAL A 1 68 ? -8.278 -7.952 14.284 1.00 91.50 68 VAL A C 1
ATOM 479 O O . VAL A 1 68 ? -8.355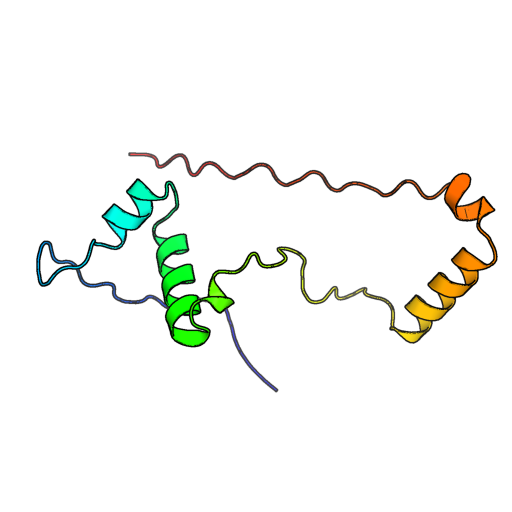 -7.367 13.206 1.00 91.50 68 VAL A O 1
ATOM 482 N N . THR A 1 69 ? -9.268 -8.717 14.738 1.00 93.38 69 THR A N 1
ATOM 483 C CA . THR A 1 69 ? -10.519 -8.886 13.991 1.00 93.38 69 THR A CA 1
ATOM 484 C C . THR A 1 69 ? -11.290 -7.568 13.903 1.00 93.38 69 THR A C 1
ATOM 486 O O . THR A 1 69 ? -11.192 -6.718 14.790 1.00 93.38 69 THR A O 1
ATOM 489 N N . SER A 1 70 ? -12.114 -7.412 12.863 1.00 92.12 70 SER A N 1
ATOM 490 C CA . SER A 1 70 ? -12.929 -6.204 12.656 1.00 92.12 70 SER A CA 1
ATOM 491 C C . SER A 1 70 ? -13.825 -5.878 13.854 1.00 92.12 70 SER A C 1
ATOM 493 O O . SER A 1 70 ? -13.962 -4.718 14.226 1.00 92.12 70 SER A O 1
ATOM 495 N N . VAL A 1 71 ? -14.382 -6.898 14.511 1.00 96.62 71 VAL A N 1
ATOM 496 C CA . VAL A 1 71 ? -15.209 -6.738 15.718 1.00 96.62 71 VAL A CA 1
ATOM 497 C C . VAL A 1 71 ? -14.413 -6.082 16.849 1.00 96.62 71 VAL A C 1
ATOM 499 O O . VAL A 1 71 ? -14.900 -5.157 17.497 1.00 96.62 71 VAL A O 1
ATOM 502 N N . VAL A 1 72 ? -13.165 -6.511 17.056 1.00 95.31 72 VAL A N 1
ATOM 503 C CA . VAL A 1 72 ? -12.277 -5.921 18.067 1.00 95.31 72 VAL A CA 1
ATOM 504 C C . VAL A 1 72 ? -11.849 -4.510 17.658 1.00 95.31 72 VAL A C 1
ATOM 506 O O . VAL A 1 72 ? -11.816 -3.620 18.505 1.00 95.31 72 VAL A O 1
ATOM 509 N N . GLU A 1 73 ? -11.565 -4.269 16.373 1.00 94.62 73 GLU A N 1
ATOM 510 C CA . GLU A 1 73 ? -11.261 -2.922 15.868 1.00 94.62 73 GLU A CA 1
ATOM 511 C C . GLU A 1 73 ? -12.408 -1.938 16.145 1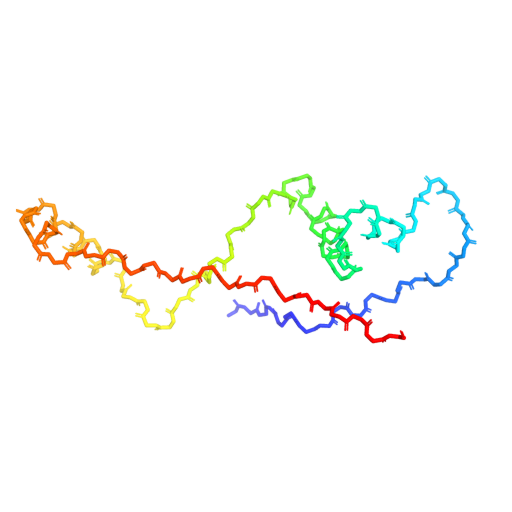.00 94.62 73 GLU A C 1
ATOM 513 O O . GLU A 1 73 ? -12.155 -0.832 16.630 1.00 94.62 73 GLU A O 1
ATOM 518 N N . ILE A 1 74 ? -13.656 -2.352 15.895 1.00 96.69 74 ILE A N 1
ATOM 519 C CA . ILE A 1 74 ? -14.863 -1.555 16.159 1.00 96.69 74 ILE A CA 1
ATOM 520 C C . ILE A 1 74 ? -15.011 -1.292 17.661 1.00 96.69 74 ILE A C 1
ATOM 522 O O . ILE A 1 74 ? -15.139 -0.137 18.060 1.00 96.69 74 ILE A O 1
ATOM 526 N N . ALA A 1 75 ? -14.910 -2.325 18.504 1.00 95.94 75 ALA A N 1
ATOM 527 C CA . ALA A 1 75 ? -15.034 -2.175 19.956 1.00 95.94 75 ALA A CA 1
ATOM 528 C C . ALA A 1 75 ? -13.992 -1.196 20.531 1.00 95.94 75 ALA A C 1
ATOM 530 O O . ALA A 1 75 ? -14.316 -0.317 21.330 1.00 95.94 75 ALA A O 1
ATOM 531 N N . VAL A 1 76 ? -12.737 -1.285 20.076 1.00 91.50 76 VAL A N 1
ATOM 532 C CA . VAL A 1 76 ? -11.673 -0.353 20.480 1.00 91.50 76 VAL A CA 1
ATOM 533 C C . VAL A 1 76 ? -11.940 1.065 19.965 1.00 91.50 76 VAL A C 1
ATOM 535 O O . VAL A 1 76 ? -11.596 2.037 20.645 1.00 91.50 76 VAL A O 1
ATOM 538 N N . ALA A 1 77 ? -12.519 1.212 18.770 1.00 91.56 77 ALA A N 1
ATOM 539 C CA . ALA A 1 77 ? -12.866 2.513 18.211 1.00 91.56 77 ALA A CA 1
ATOM 540 C C . ALA A 1 77 ? -13.973 3.208 19.018 1.00 91.56 77 ALA A C 1
ATOM 542 O O . ALA A 1 77 ? -13.799 4.379 19.358 1.00 91.56 77 ALA A O 1
ATOM 543 N N . GLU A 1 78 ? -15.046 2.498 19.377 1.00 94.25 78 GLU A N 1
ATOM 544 C CA . GLU A 1 78 ? -16.125 3.052 20.209 1.00 94.25 78 GLU A CA 1
ATOM 545 C C . GLU A 1 78 ? -15.620 3.404 21.615 1.00 94.25 78 GLU A C 1
ATOM 547 O O . GLU A 1 78 ? -15.765 4.547 22.050 1.00 94.25 78 GLU A O 1
ATOM 552 N N . MET A 1 79 ? -14.858 2.512 22.259 1.00 91.69 79 MET A N 1
ATOM 553 C CA . MET A 1 79 ? -14.227 2.786 23.559 1.00 91.69 79 MET A CA 1
ATOM 554 C C . MET A 1 79 ? -13.364 4.065 23.533 1.00 91.69 79 MET A C 1
ATOM 556 O O . MET A 1 79 ? -13.334 4.846 24.485 1.00 91.69 79 MET A O 1
ATOM 560 N N . ARG A 1 80 ? -12.645 4.326 22.431 1.00 90.12 80 ARG A N 1
ATOM 561 C CA . ARG A 1 80 ? -11.850 5.559 22.280 1.00 90.12 80 ARG A CA 1
ATOM 562 C C . ARG A 1 80 ? -12.708 6.809 22.089 1.00 90.12 80 ARG A C 1
ATOM 564 O O . ARG A 1 80 ? -12.270 7.880 22.510 1.00 90.12 80 ARG A O 1
ATOM 571 N N . ARG A 1 81 ? -13.878 6.694 21.451 1.00 88.56 81 ARG A N 1
ATOM 572 C CA . ARG A 1 81 ? -14.832 7.805 21.292 1.00 88.56 81 ARG A CA 1
ATOM 573 C C . ARG A 1 81 ? -15.460 8.184 22.630 1.00 88.56 81 ARG A C 1
ATOM 575 O O . ARG A 1 81 ? -15.556 9.370 22.925 1.00 88.56 81 ARG A O 1
ATOM 582 N N . GLU A 1 82 ? -15.790 7.196 23.456 1.00 92.75 82 GLU A N 1
ATOM 583 C CA . GLU A 1 82 ? -16.344 7.385 24.806 1.00 92.75 82 GLU A CA 1
ATOM 584 C C . GLU A 1 82 ? -15.311 7.931 25.807 1.00 92.75 82 GLU A C 1
ATOM 586 O O . GLU A 1 82 ? -15.659 8.598 26.786 1.00 92.75 82 GLU A O 1
ATOM 591 N N . HIS A 1 83 ? -14.013 7.727 25.542 1.00 88.94 83 HIS A N 1
ATOM 592 C CA . HIS A 1 83 ? -12.929 8.188 26.414 1.00 88.94 83 HIS A CA 1
ATOM 593 C C . HIS A 1 83 ? -11.903 9.119 25.728 1.00 88.94 83 HIS A C 1
ATOM 595 O O . HIS A 1 83 ? -10.705 8.804 25.684 1.00 88.94 83 HIS A O 1
ATOM 601 N N . PRO A 1 84 ? -12.292 10.340 25.295 1.00 82.44 84 PRO A N 1
ATOM 602 C CA . PRO A 1 84 ? -11.404 11.266 24.574 1.00 82.44 84 PRO A CA 1
ATOM 603 C C . PRO A 1 84 ? -10.125 11.656 25.334 1.00 82.44 84 PRO A C 1
ATOM 605 O O . PRO A 1 84 ? -9.085 11.942 24.731 1.00 82.44 84 PRO A O 1
ATOM 608 N N . ARG A 1 85 ? -10.171 11.650 26.675 1.00 84.00 85 ARG A N 1
ATOM 609 C CA . ARG A 1 85 ? -9.020 11.969 27.539 1.00 84.00 85 ARG A CA 1
ATOM 610 C C . ARG A 1 85 ? -7.848 10.999 27.357 1.00 84.00 85 ARG A C 1
ATOM 612 O O . ARG A 1 85 ? -6.701 11.422 27.438 1.00 84.00 85 ARG A O 1
ATOM 619 N N . TRP A 1 86 ? -8.108 9.729 27.040 1.00 81.50 86 TRP A N 1
ATOM 620 C CA . TRP A 1 86 ? -7.054 8.727 26.830 1.00 81.50 86 TRP A CA 1
ATOM 621 C C . TRP A 1 86 ? -6.238 8.996 25.566 1.00 81.50 86 TRP A C 1
ATOM 623 O O . TRP A 1 86 ? -5.030 8.761 25.532 1.00 81.50 86 TRP A O 1
ATOM 633 N N . VAL A 1 87 ? -6.877 9.556 24.538 1.00 74.25 87 VAL A N 1
ATOM 634 C CA . VAL A 1 87 ? -6.193 9.950 23.304 1.00 74.25 87 VAL A CA 1
ATOM 635 C C . VAL A 1 87 ? -5.288 11.158 23.565 1.00 74.25 87 VAL A C 1
ATOM 637 O O . VAL A 1 87 ? -4.136 11.165 23.131 1.00 74.25 87 VAL A O 1
ATOM 640 N N . ARG A 1 88 ? -5.765 12.141 24.343 1.00 68.25 88 ARG A N 1
ATOM 641 C CA . ARG A 1 88 ? -5.005 13.355 24.691 1.00 68.25 88 ARG A CA 1
ATOM 642 C C . ARG A 1 88 ? -3.791 13.066 25.580 1.00 68.25 88 ARG A C 1
ATOM 644 O O . ARG A 1 88 ? -2.740 13.663 25.373 1.00 68.25 88 ARG A O 1
ATOM 651 N N . SER A 1 89 ? -3.928 12.151 26.537 1.00 65.75 89 SER A N 1
ATOM 652 C CA . SER A 1 89 ? -2.894 11.883 27.544 1.00 65.75 89 SER A CA 1
ATOM 653 C C . SER A 1 89 ? -1.827 10.866 27.117 1.00 65.75 89 SER A C 1
ATOM 655 O O . SER A 1 89 ? -0.825 10.740 27.813 1.00 65.75 89 SER A O 1
ATOM 657 N N . GLY A 1 90 ? -1.985 10.150 25.994 1.00 60.97 90 GLY A N 1
ATOM 658 C CA . GLY A 1 90 ? -1.023 9.093 25.641 1.00 60.97 90 GLY A CA 1
ATOM 659 C C . GLY A 1 90 ? -0.970 8.616 24.188 1.00 60.97 90 GLY A C 1
ATOM 660 O O . GLY A 1 90 ? -0.033 7.903 23.828 1.00 60.97 90 GLY A O 1
ATOM 661 N N . ALA A 1 91 ? -1.893 9.007 23.306 1.00 63.78 91 ALA A N 1
ATOM 662 C CA . ALA A 1 91 ? -1.911 8.491 21.936 1.00 63.78 91 ALA A CA 1
ATOM 663 C C . ALA A 1 91 ? -1.052 9.341 20.982 1.00 63.78 91 ALA A C 1
ATOM 665 O O . ALA A 1 91 ? -1.553 9.964 20.045 1.00 63.78 91 ALA A O 1
ATOM 666 N N . ARG A 1 92 ? 0.274 9.353 21.169 1.00 64.56 92 ARG A N 1
ATOM 667 C CA . ARG A 1 92 ? 1.163 9.854 20.108 1.00 64.56 92 ARG A CA 1
ATOM 668 C C . ARG A 1 92 ? 1.157 8.856 18.956 1.00 64.56 92 ARG A C 1
ATOM 670 O O . ARG A 1 92 ? 1.58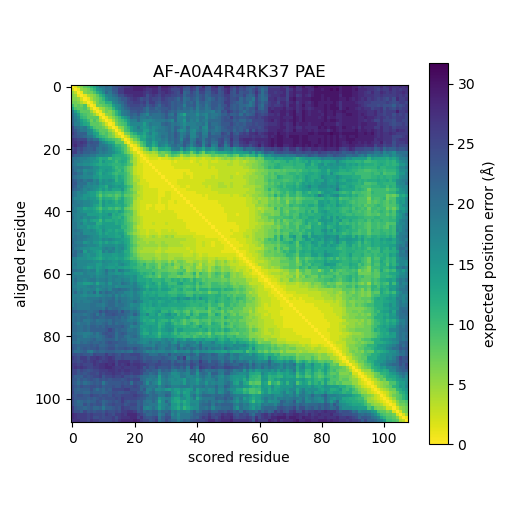0 7.710 19.104 1.00 64.56 92 ARG A O 1
ATOM 677 N N . ARG A 1 93 ? 0.706 9.297 17.780 1.00 66.12 93 ARG A N 1
ATOM 678 C CA . ARG A 1 93 ? 0.832 8.518 16.545 1.00 66.12 93 ARG A CA 1
ATOM 679 C C . ARG A 1 93 ? 2.326 8.306 16.287 1.00 66.12 93 ARG A C 1
ATOM 681 O O . ARG A 1 93 ? 3.028 9.259 15.953 1.00 66.12 93 ARG A O 1
ATOM 688 N N . ARG A 1 94 ? 2.827 7.078 16.456 1.00 67.75 94 ARG A N 1
ATOM 689 C CA . ARG A 1 94 ? 4.194 6.728 16.048 1.00 67.75 94 ARG A CA 1
ATOM 690 C C . ARG A 1 94 ? 4.272 6.913 14.533 1.00 67.75 94 ARG A C 1
ATOM 692 O O . ARG A 1 94 ? 3.714 6.119 13.779 1.00 67.75 94 ARG A O 1
ATOM 699 N N . ARG A 1 95 ? 4.889 8.004 14.078 1.00 68.75 95 ARG A N 1
ATOM 700 C CA . ARG A 1 95 ? 5.219 8.176 12.662 1.00 68.75 95 ARG A CA 1
ATOM 701 C C . ARG A 1 95 ? 6.341 7.198 12.356 1.00 68.75 95 ARG A C 1
ATOM 703 O O . ARG A 1 95 ? 7.416 7.302 12.937 1.00 68.75 95 ARG A O 1
ATOM 710 N N . HIS A 1 96 ? 6.082 6.244 11.469 1.00 70.06 96 HIS A N 1
ATOM 711 C CA . HIS A 1 96 ? 7.180 5.501 10.873 1.00 70.06 96 HIS A CA 1
ATOM 712 C C . HIS A 1 96 ? 7.927 6.468 9.947 1.00 70.06 96 HIS A C 1
ATOM 714 O O . HIS A 1 96 ? 7.264 7.187 9.185 1.00 70.06 96 HIS A O 1
ATOM 720 N N . PRO A 1 97 ? 9.263 6.549 10.021 1.00 69.50 97 PRO A N 1
ATOM 721 C CA . PRO A 1 97 ? 10.008 7.336 9.057 1.00 69.50 97 PRO A CA 1
ATOM 722 C C . PRO A 1 97 ? 9.687 6.807 7.657 1.00 69.50 97 PRO A C 1
ATOM 724 O O . PRO A 1 97 ? 9.626 5.595 7.435 1.00 69.50 97 PRO A O 1
ATOM 727 N N . ARG A 1 98 ? 9.440 7.716 6.707 1.00 66.25 98 ARG A N 1
ATOM 728 C CA . ARG A 1 98 ? 9.419 7.333 5.294 1.00 66.25 98 ARG A CA 1
ATOM 729 C C . ARG A 1 98 ? 10.777 6.696 5.012 1.00 66.25 98 ARG A C 1
ATOM 731 O O . ARG A 1 98 ? 11.795 7.334 5.274 1.00 66.25 98 ARG A O 1
ATOM 738 N N . ARG A 1 99 ? 10.798 5.439 4.548 1.00 61.12 99 ARG A N 1
ATOM 739 C CA . ARG A 1 99 ? 12.043 4.820 4.076 1.00 61.12 99 ARG A CA 1
ATOM 740 C C . ARG A 1 99 ? 12.650 5.774 3.054 1.00 61.12 99 ARG A C 1
ATOM 742 O O . ARG A 1 99 ? 11.964 6.155 2.106 1.00 61.12 99 ARG A O 1
ATOM 749 N N . ALA A 1 100 ? 13.891 6.192 3.288 1.00 49.06 100 ALA A N 1
ATOM 750 C CA . ALA A 1 100 ? 14.617 6.991 2.319 1.00 49.06 100 ALA A CA 1
ATOM 751 C C . ALA A 1 100 ? 14.666 6.222 0.987 1.00 49.06 100 ALA A C 1
ATOM 753 O O . ALA A 1 100 ? 14.815 4.993 1.011 1.00 49.06 100 ALA A O 1
ATOM 754 N N . PRO A 1 101 ? 14.503 6.906 -0.157 1.00 54.47 101 PRO A N 1
ATOM 755 C CA . PRO A 1 101 ? 14.621 6.257 -1.449 1.00 54.47 101 PRO A CA 1
ATOM 756 C C . PRO A 1 101 ? 15.997 5.603 -1.562 1.00 54.47 101 PRO A C 1
ATOM 758 O O . PRO A 1 101 ? 17.030 6.201 -1.265 1.00 54.47 101 PRO A O 1
ATOM 761 N N . HIS A 1 102 ? 16.002 4.343 -1.981 1.00 52.25 102 HIS A N 1
ATOM 762 C CA . HIS A 1 102 ? 17.226 3.642 -2.323 1.00 52.25 102 HIS A CA 1
ATOM 763 C C . HIS A 1 102 ? 17.712 4.225 -3.655 1.00 52.25 102 HIS A C 1
ATOM 765 O O . HIS A 1 102 ? 17.156 3.914 -4.711 1.00 52.25 102 HIS A O 1
ATOM 771 N N . HIS A 1 103 ? 18.714 5.102 -3.623 1.00 50.88 103 HIS A N 1
ATOM 772 C CA . HIS A 1 103 ? 19.444 5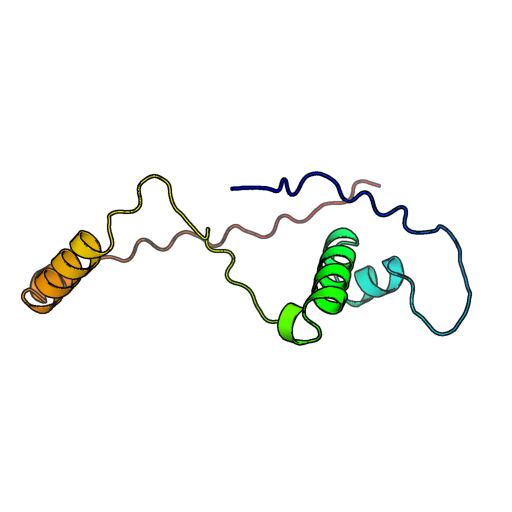.443 -4.837 1.00 50.88 103 HIS A CA 1
ATOM 773 C C . HIS A 1 103 ? 20.175 4.176 -5.276 1.00 50.88 103 HIS A C 1
ATOM 775 O O . HIS A 1 103 ? 21.092 3.710 -4.602 1.00 50.88 103 HIS A O 1
ATOM 781 N N . HIS A 1 104 ? 19.736 3.577 -6.379 1.00 49.19 104 HIS A N 1
ATOM 782 C CA . HIS A 1 104 ? 20.525 2.573 -7.068 1.00 49.19 104 HIS A CA 1
ATOM 783 C C . HIS A 1 104 ? 21.710 3.326 -7.673 1.00 49.19 104 HIS A C 1
ATOM 785 O O . HIS A 1 104 ? 21.615 3.883 -8.763 1.00 49.19 104 HIS A O 1
ATOM 791 N N . THR A 1 105 ? 22.818 3.423 -6.941 1.00 45.84 105 THR A N 1
ATOM 792 C CA . THR A 1 105 ? 24.079 3.831 -7.548 1.00 45.84 105 THR A CA 1
ATOM 793 C C . THR A 1 105 ? 24.473 2.699 -8.488 1.00 45.84 105 THR A C 1
ATOM 795 O O . THR A 1 105 ? 25.025 1.672 -8.096 1.00 45.84 105 THR A O 1
ATOM 798 N N . GLY A 1 106 ? 24.056 2.835 -9.746 1.00 36.59 106 GLY A N 1
ATOM 799 C CA . GLY A 1 106 ? 24.524 1.992 -10.827 1.00 36.59 106 GLY A CA 1
ATOM 800 C C . GLY A 1 106 ? 26.030 2.161 -10.914 1.00 36.59 106 GLY A C 1
ATOM 801 O O . GLY A 1 106 ? 26.515 3.182 -11.383 1.00 36.59 106 GLY A O 1
ATOM 802 N N . ARG A 1 107 ? 26.754 1.166 -10.408 1.00 35.75 107 ARG A N 1
ATOM 803 C CA . ARG A 1 107 ? 28.160 0.950 -10.710 1.00 35.75 107 ARG A CA 1
ATOM 804 C C . ARG A 1 107 ? 28.263 0.641 -12.205 1.00 35.75 107 ARG A C 1
ATOM 806 O O . ARG A 1 107 ? 27.792 -0.411 -12.637 1.00 35.75 107 ARG A O 1
ATOM 813 N N . ALA A 1 108 ? 28.866 1.556 -12.950 1.00 32.84 108 ALA A N 1
ATOM 814 C CA . ALA A 1 108 ? 29.567 1.314 -14.202 1.00 32.84 108 ALA A CA 1
ATOM 815 C C . ALA A 1 108 ? 30.787 2.234 -14.198 1.00 32.84 108 ALA A C 1
ATOM 817 O O . ALA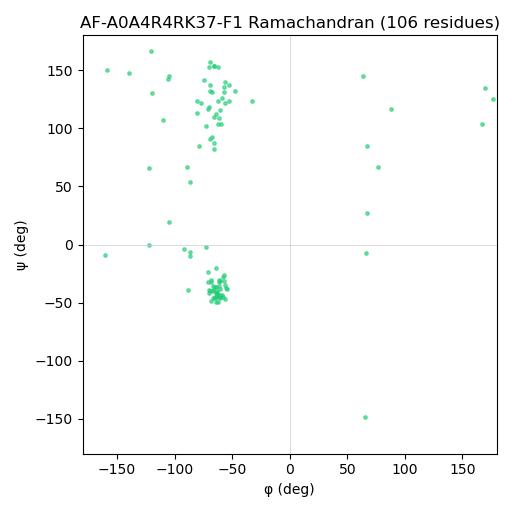 A 1 108 ? 30.587 3.439 -13.929 1.00 32.84 108 ALA A O 1
#